Protein AF-A0A8J3YFM0-F1 (afdb_monomer_lite)

Radius of gyration: 21.56 Å; chains: 1; bounding box: 55×21×62 Å

Organism: NCBI:txid741659

Structure (mmCIF, N/CA/C/O backbone):
data_AF-A0A8J3YFM0-F1
#
_entry.id   AF-A0A8J3YFM0-F1
#
loop_
_atom_site.group_PDB
_atom_site.id
_atom_site.type_symbol
_atom_site.label_atom_id
_atom_site.label_alt_id
_atom_site.label_comp_id
_atom_site.label_asym_id
_atom_site.label_entity_id
_atom_site.label_seq_id
_atom_site.pdbx_PDB_ins_code
_atom_site.Cartn_x
_atom_site.Cartn_y
_atom_site.Cartn_z
_atom_site.occupancy
_atom_site.B_iso_or_equiv
_atom_site.auth_seq_id
_atom_site.auth_comp_id
_atom_site.auth_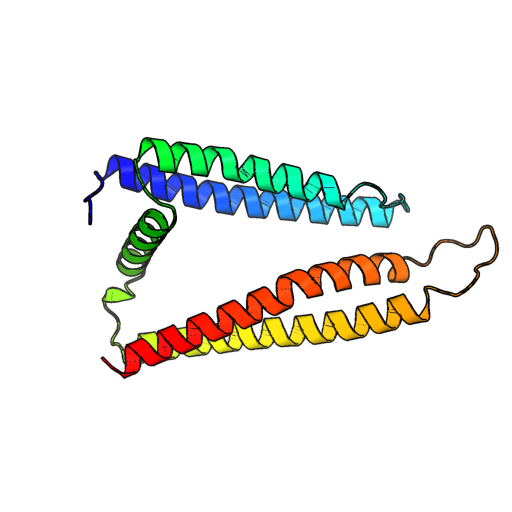asym_id
_atom_site.auth_atom_id
_atom_site.pdbx_PDB_model_num
ATOM 1 N N . MET A 1 1 ? -10.926 -7.470 26.311 1.00 52.41 1 MET A N 1
ATOM 2 C CA . MET A 1 1 ? -9.940 -6.527 25.733 1.00 52.41 1 MET A CA 1
ATOM 3 C C . MET A 1 1 ? -9.185 -5.887 26.883 1.00 52.41 1 MET A C 1
ATOM 5 O O . MET A 1 1 ? -9.840 -5.351 27.769 1.00 52.41 1 MET A O 1
ATOM 9 N N . ARG A 1 2 ? -7.853 -5.994 26.921 1.00 60.44 2 ARG A N 1
ATOM 10 C CA . ARG A 1 2 ? -7.034 -5.379 27.978 1.00 60.44 2 ARG A CA 1
ATOM 11 C C . ARG A 1 2 ? -7.070 -3.854 27.816 1.00 60.44 2 ARG A C 1
ATOM 13 O O . ARG A 1 2 ? -6.847 -3.355 26.715 1.00 60.44 2 ARG A O 1
ATOM 20 N N . SER A 1 3 ? -7.392 -3.119 28.876 1.00 66.69 3 SER A N 1
ATOM 21 C CA . SER A 1 3 ? -7.340 -1.655 28.877 1.00 66.69 3 SER A CA 1
ATOM 22 C C . SER A 1 3 ? -5.895 -1.209 29.101 1.00 66.69 3 SER A C 1
ATOM 24 O O . SER A 1 3 ? -5.353 -1.428 30.182 1.00 66.69 3 SER A O 1
ATOM 26 N N . LEU A 1 4 ? -5.266 -0.626 28.079 1.00 71.12 4 LEU A N 1
ATOM 27 C CA . LEU A 1 4 ? -3.952 0.010 28.217 1.00 71.12 4 LEU A CA 1
ATOM 28 C C . LEU A 1 4 ? -4.070 1.272 29.077 1.00 71.12 4 LEU A C 1
ATOM 30 O O . LEU A 1 4 ? -5.072 1.989 28.994 1.00 71.12 4 LEU A O 1
ATOM 34 N N . SER A 1 5 ? -3.032 1.570 29.856 1.00 82.44 5 SER A N 1
ATOM 35 C CA . SER A 1 5 ? -2.909 2.867 30.526 1.00 82.44 5 SER A CA 1
ATOM 36 C C . SER A 1 5 ? -2.775 4.002 29.499 1.00 82.44 5 SER A C 1
ATOM 38 O O . SER A 1 5 ? -2.388 3.779 28.346 1.00 82.44 5 SER A O 1
ATOM 40 N N . GLN A 1 6 ? -3.089 5.243 29.895 1.00 79.62 6 GLN A N 1
ATOM 41 C CA . GLN A 1 6 ? -2.963 6.388 28.980 1.00 79.62 6 GLN A CA 1
ATOM 42 C C . GLN A 1 6 ? -1.531 6.565 28.456 1.00 79.62 6 GLN A C 1
ATOM 44 O O . GLN A 1 6 ? -1.352 6.889 27.284 1.00 79.62 6 GLN A O 1
ATOM 49 N N . GLU A 1 7 ? -0.520 6.286 29.281 1.00 81.00 7 GLU A N 1
ATOM 50 C CA . GLU A 1 7 ? 0.886 6.379 28.879 1.00 81.00 7 GLU A CA 1
ATOM 51 C C . GLU A 1 7 ? 1.279 5.310 27.850 1.00 81.00 7 GLU A C 1
ATOM 53 O O . GLU A 1 7 ? 1.945 5.619 26.859 1.00 81.00 7 GLU A O 1
ATOM 58 N N . GLU A 1 8 ? 0.849 4.059 28.035 1.00 80.81 8 GLU A N 1
ATOM 59 C CA . GLU A 1 8 ? 1.095 2.971 27.076 1.00 80.81 8 GLU A CA 1
ATOM 60 C C . GLU A 1 8 ? 0.402 3.235 25.736 1.00 80.81 8 GLU A C 1
ATOM 62 O O . GLU A 1 8 ? 0.980 3.012 24.667 1.00 80.81 8 GLU A O 1
ATOM 67 N N . LEU A 1 9 ? -0.821 3.767 25.785 1.00 77.44 9 LEU A N 1
ATOM 68 C CA . LEU A 1 9 ? -1.584 4.141 24.601 1.00 77.44 9 LEU A CA 1
ATOM 69 C C . LEU A 1 9 ? -0.899 5.273 23.825 1.00 77.44 9 LEU A C 1
ATOM 71 O O . LEU A 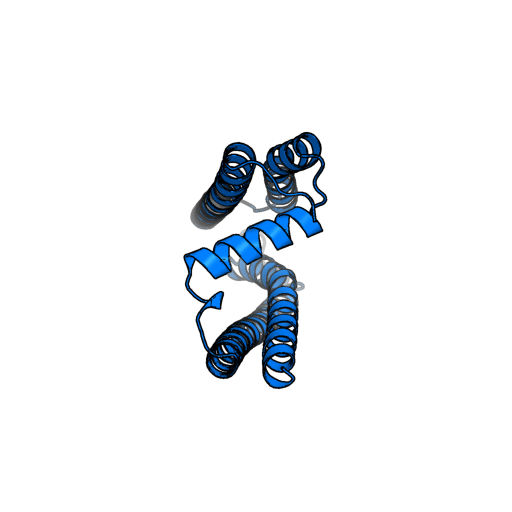1 9 ? -0.787 5.204 22.598 1.00 77.44 9 LEU A O 1
ATOM 75 N N . ASP A 1 10 ? -0.392 6.288 24.524 1.00 82.62 10 ASP A N 1
ATOM 76 C CA . ASP A 1 10 ? 0.350 7.388 23.911 1.00 82.62 10 ASP A CA 1
ATOM 77 C C . ASP A 1 10 ? 1.672 6.916 23.295 1.00 82.62 10 ASP A C 1
ATOM 79 O O . ASP A 1 10 ? 2.023 7.348 22.189 1.00 82.62 10 ASP A O 1
ATOM 83 N N . ARG A 1 11 ? 2.383 5.986 23.947 1.00 81.00 11 ARG A N 1
ATOM 84 C CA . ARG A 1 11 ? 3.581 5.343 23.377 1.00 81.00 11 ARG A CA 1
ATOM 85 C C . ARG A 1 11 ? 3.249 4.579 22.095 1.00 81.00 11 ARG A C 1
ATOM 87 O O . ARG A 1 11 ? 3.954 4.744 21.097 1.00 81.00 11 ARG A O 1
ATOM 94 N N . LEU A 1 12 ? 2.158 3.809 22.081 1.00 79.19 12 LEU A N 1
ATOM 95 C CA . LEU A 1 12 ? 1.708 3.064 20.902 1.00 79.19 12 LEU A CA 1
ATOM 96 C C . LEU A 1 12 ? 1.336 3.998 19.738 1.00 79.19 12 LEU A C 1
ATOM 98 O O . LEU A 1 12 ? 1.778 3.784 18.608 1.00 79.19 12 LEU A O 1
ATOM 102 N N . VAL A 1 13 ? 0.583 5.070 20.009 1.00 79.69 13 VAL A N 1
ATOM 103 C CA . VAL A 1 13 ? 0.184 6.067 18.998 1.00 79.69 13 VAL A CA 1
ATOM 104 C C . VAL A 1 13 ? 1.395 6.819 18.440 1.00 79.69 13 VAL A C 1
ATOM 106 O O . VAL A 1 13 ? 1.487 7.020 17.226 1.00 79.69 13 VAL A O 1
ATOM 109 N N . ARG A 1 14 ? 2.340 7.235 19.296 1.00 81.69 14 ARG A N 1
ATOM 110 C CA . ARG A 1 14 ? 3.576 7.905 18.854 1.00 81.69 14 ARG A CA 1
ATOM 111 C C . ARG A 1 14 ? 4.437 6.981 18.002 1.00 81.69 14 ARG A C 1
ATOM 113 O O . ARG A 1 14 ? 4.931 7.421 16.970 1.00 81.69 14 ARG A O 1
ATOM 120 N N . SER A 1 15 ? 4.575 5.718 18.394 1.00 78.12 15 SER A N 1
ATOM 121 C CA . SER A 1 15 ? 5.347 4.726 17.643 1.00 78.12 15 SER A CA 1
ATOM 122 C C . SER A 1 15 ? 4.742 4.437 16.266 1.00 78.12 15 SER A C 1
ATOM 124 O O . SER A 1 15 ? 5.452 4.499 15.263 1.00 78.12 15 SER A O 1
ATOM 126 N N . ASP A 1 16 ? 3.420 4.240 16.176 1.00 78.00 16 ASP A N 1
ATOM 127 C CA . ASP A 1 16 ? 2.719 4.074 14.892 1.00 78.00 16 ASP A CA 1
ATOM 128 C C . ASP A 1 16 ? 2.879 5.305 13.984 1.00 78.00 16 ASP A C 1
ATOM 130 O O . ASP A 1 16 ? 3.113 5.176 12.779 1.00 78.00 16 ASP A O 1
ATOM 134 N N . ARG A 1 17 ? 2.804 6.515 14.553 1.00 78.44 17 ARG A N 1
ATOM 135 C CA . ARG A 1 17 ? 3.023 7.753 13.796 1.00 78.44 17 ARG A CA 1
ATOM 136 C C . ARG A 1 17 ? 4.466 7.871 13.306 1.00 78.44 17 ARG A C 1
ATOM 138 O O . ARG A 1 17 ? 4.672 8.179 12.136 1.00 78.44 17 ARG A O 1
ATOM 145 N N . ASN A 1 18 ? 5.443 7.612 14.170 1.00 79.69 18 ASN A N 1
ATOM 146 C CA . ASN A 1 18 ? 6.860 7.693 13.824 1.00 79.69 18 ASN A CA 1
ATOM 147 C C . ASN A 1 18 ? 7.230 6.676 12.744 1.00 79.69 18 ASN A C 1
ATOM 149 O O . ASN A 1 18 ? 7.962 7.030 11.828 1.00 79.69 18 ASN A O 1
ATOM 153 N N . LEU A 1 19 ? 6.668 5.464 12.797 1.00 77.25 19 LEU A N 1
ATOM 154 C CA . LEU A 1 19 ? 6.854 4.455 11.757 1.00 77.25 19 LEU A CA 1
ATOM 155 C C . LEU A 1 19 ? 6.299 4.906 10.402 1.00 77.25 19 LEU A C 1
ATOM 157 O O . LEU A 1 19 ? 6.921 4.689 9.370 1.00 77.25 19 LEU A O 1
ATOM 161 N N . LYS A 1 20 ? 5.122 5.539 10.384 1.00 75.81 20 LYS A N 1
ATOM 162 C CA . LYS A 1 20 ? 4.545 6.073 9.140 1.00 75.81 20 LYS A CA 1
ATOM 163 C C . LYS A 1 20 ? 5.399 7.195 8.565 1.00 75.81 20 LYS A C 1
ATOM 165 O O . LYS A 1 20 ? 5.616 7.222 7.359 1.00 75.81 20 LYS A O 1
ATOM 170 N N . ILE A 1 21 ? 5.887 8.096 9.416 1.00 77.81 21 ILE A N 1
ATOM 171 C CA . ILE A 1 21 ? 6.771 9.189 8.997 1.00 77.81 21 ILE A CA 1
ATOM 172 C C . ILE A 1 21 ? 8.083 8.623 8.455 1.00 77.81 21 ILE A C 1
ATOM 174 O O . ILE A 1 21 ? 8.475 8.989 7.353 1.00 77.81 21 ILE A O 1
ATOM 178 N N . SER A 1 22 ? 8.732 7.707 9.178 1.00 72.62 22 SER A N 1
ATOM 179 C CA . SER A 1 22 ? 9.992 7.110 8.732 1.00 72.62 22 SER A CA 1
ATOM 180 C C . SER A 1 22 ? 9.819 6.345 7.424 1.00 72.62 22 SER A C 1
ATOM 182 O O . SER A 1 22 ? 10.613 6.545 6.517 1.00 72.62 22 SER A O 1
ATOM 184 N N . LEU A 1 23 ? 8.737 5.575 7.267 1.00 74.12 23 LEU A N 1
ATOM 185 C CA . LEU A 1 23 ? 8.411 4.899 6.011 1.00 74.12 23 LEU A CA 1
ATOM 186 C C . LEU A 1 23 ? 8.293 5.892 4.842 1.00 74.12 23 LEU A C 1
ATOM 188 O O . LEU A 1 23 ? 8.871 5.660 3.784 1.00 74.12 23 LEU A O 1
ATOM 192 N N . VAL A 1 24 ? 7.565 6.998 5.028 1.00 75.19 24 VAL A N 1
ATOM 193 C CA . VAL A 1 24 ? 7.379 8.020 3.984 1.00 75.19 24 VAL A CA 1
ATOM 194 C C . VAL A 1 24 ? 8.697 8.715 3.646 1.00 75.19 24 VAL A C 1
ATOM 196 O O . VAL A 1 24 ? 9.008 8.874 2.470 1.00 75.19 24 VAL A O 1
ATOM 199 N N . VAL A 1 25 ? 9.489 9.094 4.652 1.00 75.06 25 VAL A N 1
ATOM 200 C CA . VAL A 1 25 ? 10.796 9.741 4.454 1.00 75.06 25 VAL A CA 1
ATOM 201 C C . VAL A 1 25 ? 11.763 8.803 3.736 1.00 75.06 25 VAL A C 1
ATOM 203 O O . VAL A 1 25 ? 12.405 9.205 2.770 1.00 75.06 25 VAL A O 1
ATOM 206 N N . THR A 1 26 ? 11.834 7.539 4.153 1.00 74.00 26 THR A N 1
ATOM 207 C CA . THR A 1 26 ? 12.650 6.521 3.487 1.00 74.00 26 THR A CA 1
ATOM 208 C C . THR A 1 26 ? 12.213 6.316 2.041 1.00 74.00 26 THR A C 1
ATOM 210 O O . THR A 1 26 ? 13.063 6.257 1.158 1.00 74.00 26 THR A O 1
ATOM 213 N N . LEU A 1 27 ? 10.905 6.250 1.774 1.00 71.69 27 LEU A N 1
ATOM 214 C CA . LEU A 1 27 ? 10.396 6.110 0.412 1.00 71.69 27 LEU A CA 1
ATOM 215 C C . LEU A 1 27 ? 10.756 7.332 -0.447 1.00 71.69 27 LEU A C 1
ATOM 217 O O . LEU A 1 27 ? 11.209 7.165 -1.575 1.00 71.69 27 LEU A O 1
ATOM 221 N N . ALA A 1 28 ? 10.619 8.545 0.093 1.00 71.19 28 ALA A N 1
ATOM 222 C CA . ALA A 1 28 ? 10.993 9.778 -0.598 1.00 71.19 28 ALA A CA 1
ATOM 223 C C . ALA A 1 28 ? 12.495 9.825 -0.926 1.00 71.19 28 ALA A C 1
ATOM 225 O O . ALA A 1 28 ? 12.865 10.174 -2.044 1.00 71.19 28 ALA A O 1
ATOM 226 N N . LEU A 1 29 ? 13.354 9.415 0.014 1.00 76.94 29 LEU A N 1
ATOM 227 C CA . LEU A 1 29 ? 14.800 9.314 -0.201 1.00 76.94 29 LEU A CA 1
ATOM 228 C C . LEU A 1 29 ? 15.154 8.274 -1.267 1.00 76.94 29 LEU A C 1
ATOM 230 O O . LEU A 1 29 ? 15.995 8.548 -2.116 1.00 76.94 29 LEU A O 1
ATOM 234 N N . LEU A 1 30 ? 14.504 7.107 -1.255 1.00 70.94 30 LEU A N 1
ATOM 235 C CA . LEU A 1 30 ? 14.720 6.076 -2.272 1.00 70.94 30 LEU A CA 1
ATOM 236 C C . LEU A 1 30 ? 14.312 6.562 -3.664 1.00 70.94 30 LEU A C 1
ATOM 238 O O . LEU A 1 30 ? 15.047 6.333 -4.618 1.00 70.94 30 LEU A O 1
ATOM 242 N N . VAL A 1 31 ? 13.181 7.264 -3.780 1.00 73.94 31 VAL A N 1
ATOM 243 C CA . VAL A 1 31 ? 12.736 7.859 -5.050 1.00 73.94 31 VAL A CA 1
ATOM 244 C C . VAL A 1 31 ? 13.709 8.939 -5.524 1.00 73.94 31 VAL A C 1
ATOM 246 O O . VAL A 1 31 ? 14.074 8.946 -6.696 1.00 73.94 31 VAL A O 1
ATOM 249 N N . ALA A 1 32 ? 14.169 9.818 -4.629 1.00 73.88 32 ALA A N 1
ATOM 250 C CA . ALA A 1 32 ? 15.157 10.842 -4.964 1.00 73.88 32 ALA A CA 1
ATOM 251 C C . ALA A 1 32 ? 16.488 10.223 -5.418 1.00 73.88 32 ALA A C 1
ATOM 253 O O . ALA A 1 32 ? 17.051 10.653 -6.420 1.00 73.88 32 ALA A O 1
ATOM 254 N N . LEU A 1 33 ? 16.955 9.178 -4.730 1.00 74.81 33 LEU A N 1
ATOM 255 C CA . LEU A 1 33 ? 18.157 8.434 -5.101 1.00 74.81 33 LEU A CA 1
ATOM 256 C C . LEU A 1 33 ? 18.001 7.767 -6.472 1.00 74.81 33 LEU A C 1
ATOM 258 O O . LEU A 1 33 ? 18.896 7.873 -7.302 1.00 74.81 33 LEU A O 1
ATOM 262 N N . LEU A 1 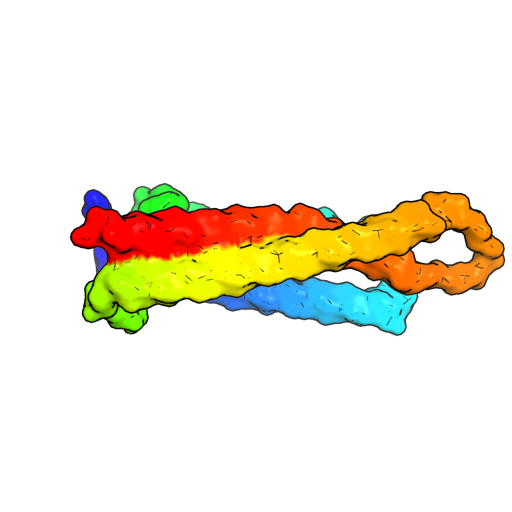34 ? 16.858 7.128 -6.734 1.00 69.75 34 LEU A N 1
ATOM 263 C CA . LEU A 1 34 ? 16.526 6.551 -8.040 1.00 69.75 34 LEU A CA 1
ATOM 264 C C . LEU A 1 34 ? 16.561 7.604 -9.150 1.00 69.75 34 LEU A C 1
ATOM 266 O O . LEU A 1 34 ? 17.187 7.373 -10.179 1.00 69.75 34 LEU A O 1
ATOM 270 N N . ALA A 1 35 ? 15.943 8.767 -8.932 1.00 70.56 35 ALA A N 1
ATOM 271 C CA . ALA A 1 35 ? 15.967 9.866 -9.894 1.00 70.56 35 ALA A CA 1
ATOM 272 C C . ALA A 1 35 ? 17.399 10.352 -10.173 1.00 70.56 35 ALA A C 1
ATOM 274 O O . ALA A 1 35 ? 17.745 10.626 -11.319 1.00 70.56 35 ALA A O 1
ATOM 275 N N . LEU A 1 36 ? 18.243 10.406 -9.140 1.00 74.56 36 LEU A N 1
ATOM 276 C CA . LEU A 1 36 ? 19.640 10.822 -9.251 1.00 74.56 36 LEU A CA 1
ATOM 277 C C . LEU A 1 36 ? 20.487 9.792 -10.012 1.0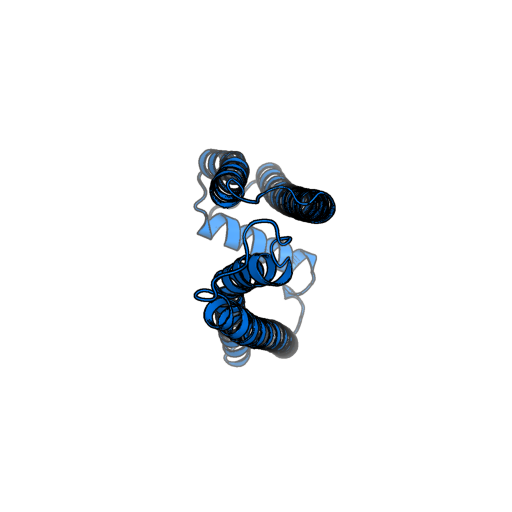0 74.56 36 LEU A C 1
ATOM 279 O O . LEU A 1 36 ? 21.308 10.176 -10.836 1.00 74.56 36 LEU A O 1
ATOM 283 N N . LEU A 1 37 ? 20.257 8.496 -9.788 1.00 69.75 37 LEU A N 1
ATOM 284 C CA . LEU A 1 37 ? 20.923 7.418 -10.528 1.00 69.75 37 LEU A CA 1
ATOM 285 C C . LEU A 1 37 ? 20.529 7.414 -12.009 1.00 69.75 37 LEU A C 1
ATOM 287 O O . LEU A 1 37 ? 21.401 7.267 -12.860 1.00 69.75 37 LEU A O 1
ATOM 291 N N . ILE A 1 38 ? 19.245 7.636 -12.311 1.00 68.31 38 ILE A N 1
ATOM 292 C CA . ILE A 1 38 ? 18.746 7.766 -13.689 1.00 68.31 38 ILE A CA 1
ATOM 293 C C . ILE A 1 38 ? 19.363 8.994 -14.370 1.00 68.31 38 ILE A C 1
ATOM 295 O O . ILE A 1 38 ? 19.795 8.900 -15.509 1.00 68.31 38 ILE A O 1
ATOM 299 N N . ALA A 1 39 ? 19.448 10.132 -13.676 1.00 73.44 39 ALA A N 1
ATOM 300 C CA . ALA A 1 39 ? 20.020 11.360 -14.231 1.00 73.44 39 ALA A CA 1
ATOM 301 C C . ALA A 1 39 ? 21.532 11.279 -14.523 1.00 73.44 39 ALA A C 1
ATOM 303 O O . ALA A 1 39 ? 22.050 12.140 -15.226 1.00 73.44 39 ALA A O 1
ATOM 304 N N . ASN A 1 40 ? 22.236 10.288 -13.967 1.00 76.94 40 ASN A N 1
ATOM 305 C CA . ASN A 1 40 ? 23.683 10.105 -14.124 1.00 76.94 40 ASN A CA 1
ATOM 306 C C . ASN A 1 40 ? 24.042 8.788 -14.845 1.00 76.94 40 ASN A C 1
ATOM 308 O O . ASN A 1 40 ? 25.182 8.342 -14.740 1.00 76.94 40 ASN A O 1
ATOM 312 N N . ASP A 1 41 ? 23.080 8.145 -15.524 1.00 68.50 41 ASP A N 1
ATOM 313 C CA . ASP A 1 41 ? 23.263 6.898 -16.290 1.00 68.50 41 ASP A CA 1
ATOM 314 C C . ASP A 1 41 ? 23.940 5.750 -15.508 1.00 68.50 41 ASP A C 1
ATOM 316 O O . ASP A 1 41 ? 24.668 4.920 -16.058 1.00 68.50 41 ASP A O 1
ATOM 320 N N . VAL A 1 42 ? 23.702 5.667 -14.193 1.00 64.62 42 VAL A N 1
ATOM 321 C CA . VAL A 1 42 ? 24.329 4.648 -13.336 1.00 64.62 42 VAL A CA 1
ATOM 322 C C . VAL A 1 42 ? 23.539 3.328 -13.397 1.00 64.62 42 VAL A C 1
ATOM 324 O O . VAL A 1 42 ? 22.332 3.324 -13.133 1.00 64.62 42 VAL A O 1
ATOM 327 N N . PRO A 1 43 ? 24.186 2.174 -13.669 1.00 58.97 43 PRO A N 1
ATOM 328 C CA . PRO A 1 43 ? 23.503 0.885 -13.776 1.00 58.97 43 PRO A CA 1
ATOM 329 C C . PRO A 1 43 ? 22.863 0.428 -12.449 1.00 58.97 43 PRO A C 1
ATOM 331 O O . PRO A 1 43 ? 23.503 0.327 -11.402 1.00 58.97 43 PRO A O 1
ATOM 334 N N . LEU A 1 44 ? 21.571 0.091 -12.514 1.00 58.38 44 LEU A N 1
ATOM 335 C CA . LEU A 1 44 ? 20.645 -0.148 -11.391 1.00 58.38 44 LEU A CA 1
ATOM 336 C C . LEU A 1 44 ? 20.715 -1.560 -10.757 1.00 58.38 44 LEU A C 1
ATOM 338 O O . LEU A 1 44 ? 19.706 -2.114 -10.319 1.00 58.38 44 LEU A O 1
ATOM 342 N N . VAL A 1 45 ? 21.902 -2.164 -10.670 1.00 55.75 45 VAL A N 1
ATOM 343 C CA . VAL A 1 45 ? 22.063 -3.598 -10.329 1.00 55.75 45 VAL A CA 1
ATOM 344 C C . VAL A 1 45 ? 21.818 -3.924 -8.837 1.00 55.75 45 VAL A C 1
ATOM 346 O O . VAL A 1 45 ? 21.592 -5.077 -8.484 1.00 55.75 45 VAL A O 1
ATOM 349 N N . LEU A 1 46 ? 21.780 -2.932 -7.936 1.00 53.28 46 LEU A N 1
ATOM 350 C CA . LEU A 1 46 ? 21.777 -3.163 -6.474 1.00 53.28 46 LEU A CA 1
ATOM 351 C C . LEU A 1 46 ? 20.486 -2.757 -5.725 1.00 53.28 46 LEU A C 1
ATOM 353 O O . LEU A 1 46 ? 20.404 -2.913 -4.505 1.00 53.28 46 LEU A O 1
ATOM 357 N N . GLY A 1 47 ? 19.457 -2.252 -6.413 1.00 51.62 47 GLY A N 1
ATOM 358 C CA . GLY A 1 47 ? 18.325 -1.570 -5.759 1.00 51.62 47 GLY A CA 1
ATOM 359 C C . GLY A 1 47 ? 17.339 -2.465 -4.988 1.00 51.62 47 GLY A C 1
ATOM 360 O O . GLY A 1 47 ? 16.793 -2.047 -3.965 1.00 51.62 47 GLY A O 1
ATOM 361 N N . GLY A 1 48 ? 17.111 -3.703 -5.442 1.00 48.78 48 GLY A N 1
ATOM 362 C CA . GLY A 1 48 ? 16.033 -4.557 -4.916 1.00 48.78 48 GLY A CA 1
ATOM 363 C C . GLY A 1 48 ? 16.273 -5.102 -3.501 1.00 48.78 48 GLY A C 1
ATOM 364 O O . GLY A 1 48 ? 15.369 -5.088 -2.666 1.00 48.78 48 GLY A O 1
ATOM 365 N N . GLY A 1 49 ? 17.499 -5.547 -3.202 1.00 55.34 49 GLY A N 1
ATOM 366 C CA . GLY A 1 49 ? 17.840 -6.155 -1.907 1.00 55.34 49 GLY A CA 1
ATOM 367 C C . GLY A 1 49 ? 17.950 -5.143 -0.761 1.00 55.34 49 GLY A C 1
ATOM 368 O O . GLY A 1 49 ? 17.510 -5.410 0.358 1.00 55.34 49 GLY A O 1
ATOM 369 N N . LEU A 1 50 ? 18.473 -3.948 -1.050 1.00 58.97 50 LEU A N 1
ATOM 370 C CA . LEU A 1 50 ? 18.637 -2.879 -0.061 1.00 58.97 50 LEU A CA 1
ATOM 371 C C . LEU A 1 50 ? 17.290 -2.327 0.422 1.00 58.97 50 LEU A C 1
ATOM 373 O O . LEU A 1 50 ? 17.110 -2.116 1.622 1.00 58.97 50 LEU A O 1
ATOM 377 N N . GLY A 1 51 ? 16.314 -2.167 -0.476 1.00 58.28 51 GLY A N 1
ATOM 378 C CA . GLY A 1 51 ? 14.974 -1.697 -0.110 1.00 58.28 51 GLY A CA 1
ATOM 379 C C . GLY A 1 51 ? 14.261 -2.631 0.874 1.00 58.28 51 GLY A C 1
ATOM 380 O O . GLY A 1 51 ? 13.639 -2.169 1.834 1.00 58.28 51 GLY A O 1
ATOM 381 N N . MET A 1 52 ? 14.407 -3.949 0.692 1.00 60.50 52 MET A N 1
ATOM 382 C CA . MET A 1 52 ? 13.800 -4.938 1.586 1.00 60.50 52 MET A CA 1
ATOM 383 C C . MET A 1 52 ? 14.439 -4.917 2.982 1.00 60.50 52 MET A C 1
ATOM 385 O O . MET A 1 52 ? 13.723 -4.965 3.982 1.00 60.50 52 MET A O 1
ATOM 389 N N . LEU A 1 53 ? 15.768 -4.788 3.061 1.00 63.28 53 LEU A N 1
ATOM 390 C CA . LEU A 1 53 ? 16.497 -4.709 4.332 1.00 63.28 53 LEU A CA 1
ATOM 391 C C . LEU A 1 53 ? 16.147 -3.444 5.123 1.00 63.28 53 LEU A C 1
ATOM 393 O O . LEU A 1 53 ? 15.908 -3.524 6.329 1.00 63.28 53 LEU A O 1
ATOM 397 N N . ILE A 1 54 ? 16.037 -2.295 4.449 1.00 68.00 54 ILE A N 1
ATOM 398 C CA . ILE A 1 54 ? 15.628 -1.037 5.087 1.00 68.00 54 ILE A CA 1
ATOM 399 C C . ILE A 1 54 ? 14.182 -1.142 5.594 1.00 68.00 54 ILE A C 1
ATOM 401 O O . ILE A 1 54 ? 13.895 -0.781 6.737 1.00 68.00 54 ILE A O 1
ATOM 405 N N . GLY A 1 55 ? 13.274 -1.704 4.790 1.00 62.69 55 GLY A N 1
ATOM 406 C CA . GLY A 1 55 ? 11.892 -1.950 5.207 1.00 62.69 55 GLY A CA 1
ATOM 407 C C . GLY A 1 55 ? 11.796 -2.872 6.426 1.00 62.69 55 GLY A C 1
ATOM 408 O O . GLY A 1 55 ? 10.999 -2.626 7.333 1.00 62.69 55 GLY A O 1
ATOM 409 N N . LEU A 1 56 ? 12.645 -3.901 6.495 1.00 66.12 56 LEU A N 1
ATOM 410 C CA . LEU A 1 56 ? 12.699 -4.813 7.635 1.00 66.12 56 LEU A CA 1
ATOM 411 C C . LEU A 1 56 ? 13.230 -4.119 8.897 1.00 66.12 56 LEU A C 1
ATOM 413 O O . LEU A 1 56 ? 12.667 -4.308 9.976 1.00 66.12 56 LEU A O 1
ATOM 417 N N . ALA A 1 57 ? 14.264 -3.284 8.759 1.00 68.75 57 ALA A N 1
ATOM 418 C CA . ALA A 1 57 ? 14.863 -2.537 9.862 1.00 68.75 57 ALA A CA 1
ATOM 419 C C . ALA A 1 57 ? 13.863 -1.570 10.516 1.00 68.75 57 ALA A C 1
ATOM 421 O O . ALA A 1 57 ? 13.803 -1.479 11.743 1.00 68.75 57 ALA A O 1
ATOM 422 N N . LEU A 1 58 ? 13.005 -0.925 9.717 1.00 68.94 58 LEU A N 1
ATOM 423 C CA . LEU A 1 58 ? 11.944 -0.046 10.221 1.00 68.94 58 LEU A CA 1
ATOM 424 C C . LEU A 1 58 ? 10.887 -0.790 11.055 1.00 68.94 58 LEU A C 1
ATOM 426 O O . LEU A 1 58 ? 10.257 -0.191 11.924 1.00 68.94 58 LEU A O 1
ATOM 430 N N . LEU A 1 59 ? 10.703 -2.097 10.846 1.00 71.81 59 LEU A N 1
ATOM 431 C CA . LEU A 1 59 ? 9.719 -2.902 11.579 1.00 71.81 59 LEU A CA 1
ATOM 432 C C . LEU A 1 59 ? 10.225 -3.398 12.943 1.00 71.81 59 LEU A C 1
ATOM 434 O O . LEU A 1 59 ? 9.412 -3.798 13.780 1.00 71.81 59 LEU A O 1
ATOM 438 N N . ILE A 1 60 ? 11.540 -3.390 13.189 1.00 75.62 60 ILE A N 1
ATOM 439 C CA . ILE A 1 60 ? 12.143 -3.910 14.431 1.00 75.62 60 ILE A CA 1
ATOM 440 C C . ILE A 1 60 ? 11.675 -3.132 15.677 1.00 75.62 60 ILE A C 1
ATOM 442 O O . ILE A 1 60 ? 11.225 -3.779 16.628 1.00 75.62 60 ILE A O 1
ATOM 446 N N . PRO A 1 61 ? 11.695 -1.782 15.704 1.00 73.62 61 PRO A N 1
ATOM 447 C CA . PRO A 1 61 ? 11.266 -1.015 16.875 1.00 73.62 61 PRO A CA 1
ATOM 448 C C . PRO A 1 61 ? 9.789 -1.236 17.207 1.00 73.62 61 PRO A C 1
ATOM 450 O O . PRO A 1 61 ? 9.416 -1.332 18.374 1.00 73.62 61 PRO A O 1
ATOM 453 N N . GLN A 1 62 ? 8.946 -1.379 16.179 1.00 73.88 62 GLN A N 1
ATOM 454 C CA . GLN A 1 62 ? 7.523 -1.636 16.369 1.00 73.88 62 GLN A CA 1
ATOM 455 C C . GLN A 1 62 ? 7.281 -3.029 16.959 1.00 73.88 62 GLN A C 1
ATOM 457 O O . GLN A 1 62 ? 6.453 -3.175 17.853 1.00 73.88 62 GLN A O 1
ATOM 462 N N . ARG A 1 63 ? 8.012 -4.054 16.498 1.00 74.69 63 ARG A N 1
ATOM 463 C CA . ARG A 1 63 ? 7.901 -5.415 17.050 1.00 74.69 63 ARG A CA 1
ATOM 464 C C . ARG A 1 63 ? 8.320 -5.478 18.517 1.00 74.69 63 ARG A C 1
ATOM 466 O O . ARG A 1 63 ? 7.639 -6.144 19.288 1.00 74.69 63 ARG A O 1
ATOM 473 N N . ARG A 1 64 ? 9.392 -4.771 18.896 1.00 80.06 64 ARG A N 1
ATOM 474 C CA . ARG A 1 64 ? 9.830 -4.678 20.298 1.00 80.06 64 ARG A CA 1
ATOM 475 C C . ARG A 1 64 ? 8.765 -4.023 21.169 1.00 80.06 64 ARG A C 1
ATOM 477 O O . ARG A 1 64 ? 8.330 -4.638 22.127 1.00 80.06 64 ARG A O 1
ATOM 484 N N . LEU A 1 65 ? 8.238 -2.869 20.755 1.00 79.00 65 LEU A N 1
ATOM 485 C CA . LEU A 1 65 ? 7.182 -2.190 21.510 1.00 79.00 65 LEU A CA 1
ATOM 486 C C . LEU A 1 65 ? 5.918 -3.051 21.676 1.00 79.00 65 LEU A C 1
ATOM 488 O O . LEU A 1 65 ? 5.315 -3.054 22.742 1.00 79.00 65 LEU A O 1
ATOM 492 N N . LEU A 1 66 ? 5.500 -3.778 20.634 1.00 80.50 66 LEU A N 1
ATOM 493 C CA . LEU A 1 66 ? 4.348 -4.683 20.731 1.00 80.50 66 LEU A CA 1
ATOM 494 C C . LEU A 1 66 ? 4.602 -5.824 21.723 1.00 80.50 66 LEU A C 1
ATOM 496 O O . LEU A 1 66 ? 3.713 -6.155 22.502 1.00 80.50 66 LEU A O 1
ATOM 500 N N . SER A 1 67 ? 5.818 -6.376 21.723 1.00 82.50 67 SER A N 1
ATOM 501 C CA . SER A 1 67 ? 6.244 -7.392 22.687 1.00 82.50 67 SER A CA 1
ATOM 502 C C . SER A 1 67 ? 6.270 -6.847 24.116 1.00 82.50 67 SER A C 1
ATOM 504 O O . SER A 1 67 ? 5.756 -7.504 25.016 1.00 82.50 67 SER A O 1
ATOM 506 N N . ASP A 1 68 ? 6.810 -5.643 24.320 1.00 83.25 68 ASP A N 1
ATOM 507 C CA . ASP A 1 68 ? 6.908 -4.997 25.636 1.00 83.25 68 ASP A CA 1
ATOM 508 C C . ASP A 1 68 ? 5.522 -4.693 26.223 1.00 83.25 68 ASP A C 1
ATOM 510 O O . ASP A 1 68 ? 5.303 -4.813 27.424 1.00 83.25 68 ASP A O 1
ATOM 514 N N . LEU A 1 69 ? 4.562 -4.341 25.363 1.00 79.94 69 LEU A N 1
ATOM 515 C CA . LEU A 1 69 ? 3.167 -4.113 25.744 1.00 79.94 69 LEU A CA 1
ATOM 516 C C . LEU A 1 69 ? 2.351 -5.415 25.856 1.00 79.94 69 LEU A C 1
ATOM 518 O O . LEU A 1 69 ? 1.183 -5.375 26.246 1.00 79.94 69 LEU A O 1
ATOM 522 N N . GLY A 1 70 ? 2.935 -6.566 25.504 1.00 83.06 70 GLY A N 1
ATOM 523 C CA . GLY A 1 70 ? 2.239 -7.853 25.465 1.00 83.06 70 GLY A CA 1
ATOM 524 C C . GLY A 1 70 ? 1.043 -7.861 24.510 1.00 83.06 70 GLY A C 1
ATOM 525 O O . GLY A 1 70 ? 0.027 -8.480 24.816 1.00 83.06 70 GLY A O 1
ATOM 526 N N . LEU A 1 71 ? 1.136 -7.131 23.393 1.00 81.81 71 LEU A N 1
ATOM 527 C CA . LEU A 1 71 ? 0.067 -6.979 22.406 1.00 81.81 71 LEU A CA 1
ATOM 528 C C . LEU A 1 71 ? 0.378 -7.759 21.133 1.00 81.81 71 LEU A C 1
ATOM 530 O O . LEU A 1 71 ? 1.464 -7.648 20.555 1.00 81.81 71 LEU A O 1
ATOM 534 N N . SER A 1 72 ? -0.626 -8.459 20.612 1.00 83.88 72 SER A N 1
ATOM 535 C CA . SER A 1 72 ? -0.584 -8.937 19.232 1.00 83.88 72 SER A CA 1
ATOM 536 C C . SER A 1 72 ? -0.692 -7.772 18.234 1.00 83.88 72 SER A C 1
ATOM 538 O O . SER A 1 72 ? -1.189 -6.678 18.533 1.00 83.88 72 SER A O 1
ATOM 540 N N . LYS A 1 73 ? -0.249 -8.003 16.991 1.00 77.06 73 LYS A N 1
ATOM 541 C CA . LYS A 1 73 ? -0.416 -7.024 15.901 1.00 77.06 73 LYS A CA 1
ATOM 542 C C . LYS A 1 73 ? -1.887 -6.709 15.622 1.00 77.06 73 LYS A C 1
ATOM 544 O O . LYS A 1 73 ? -2.191 -5.577 15.244 1.00 77.06 73 LYS A O 1
ATOM 549 N N . GLU A 1 74 ? -2.774 -7.692 15.763 1.00 77.81 74 GLU A N 1
ATOM 550 C CA . GLU A 1 74 ? -4.214 -7.509 15.565 1.00 77.81 74 GLU A CA 1
ATOM 551 C C . GLU A 1 74 ? -4.822 -6.641 16.668 1.00 77.81 74 GLU A C 1
ATOM 553 O O . GLU A 1 74 ? -5.504 -5.664 16.361 1.00 77.81 74 GLU A O 1
ATOM 558 N N . GLU A 1 75 ? -4.500 -6.912 17.935 1.00 78.00 75 GLU A N 1
ATOM 559 C CA . GLU A 1 75 ? -4.996 -6.122 19.068 1.00 78.00 75 GLU A CA 1
ATOM 560 C C . GLU A 1 75 ? -4.517 -4.673 19.007 1.00 78.00 75 GLU A C 1
ATOM 562 O O . GLU A 1 75 ? -5.313 -3.747 19.162 1.00 78.00 75 GLU A O 1
ATOM 567 N N . ALA A 1 76 ? -3.233 -4.450 18.714 1.00 79.75 76 ALA A N 1
ATOM 568 C CA . ALA A 1 76 ? -2.699 -3.100 18.579 1.00 79.75 76 ALA A CA 1
ATOM 569 C C . ALA A 1 76 ? -3.372 -2.321 17.437 1.00 79.75 76 ALA A C 1
ATOM 571 O O . ALA A 1 76 ? -3.657 -1.130 17.582 1.00 79.75 76 ALA A O 1
ATOM 572 N N . ARG A 1 77 ? -3.674 -2.983 16.309 1.00 81.25 77 ARG A N 1
ATOM 573 C CA . ARG A 1 77 ? -4.430 -2.370 15.205 1.00 81.25 77 ARG A CA 1
ATOM 574 C C . ARG A 1 77 ? -5.846 -2.005 15.620 1.00 81.25 77 ARG A C 1
ATOM 576 O O . ARG A 1 77 ? -6.294 -0.913 15.278 1.00 81.25 77 ARG A O 1
ATOM 583 N N . GLU A 1 78 ? -6.526 -2.881 16.348 1.00 80.38 78 GLU A N 1
ATOM 584 C CA . GLU A 1 78 ? -7.896 -2.647 16.798 1.00 80.38 78 GLU A CA 1
ATOM 585 C C . GLU A 1 78 ? -7.976 -1.474 17.784 1.00 80.38 78 GLU A C 1
ATOM 587 O O . GLU A 1 78 ? -8.811 -0.580 17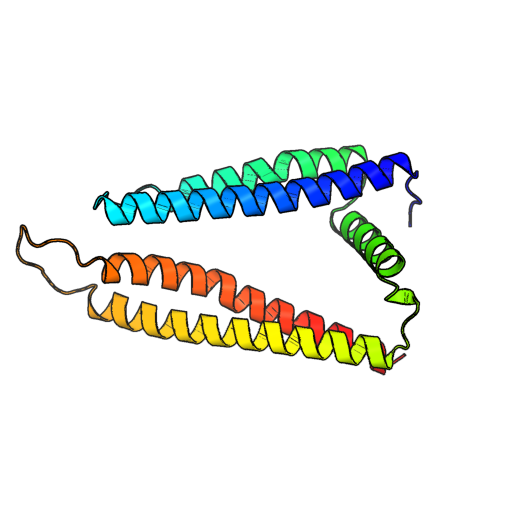.633 1.00 80.38 78 GLU A O 1
ATOM 592 N N . ILE A 1 79 ? -7.046 -1.414 18.742 1.00 81.25 79 ILE A N 1
ATOM 593 C CA . ILE A 1 79 ? -6.945 -0.319 19.716 1.00 81.25 79 ILE A CA 1
ATOM 594 C C . ILE A 1 79 ? -6.680 1.016 19.006 1.00 81.25 79 ILE A C 1
ATOM 596 O O . ILE A 1 79 ? -7.361 2.013 19.263 1.00 81.25 79 ILE A O 1
ATOM 600 N N . LEU A 1 80 ? -5.727 1.041 18.069 1.00 81.06 80 LEU A N 1
ATOM 601 C CA . LEU A 1 80 ? -5.423 2.235 17.276 1.00 81.06 80 LEU A CA 1
ATOM 602 C C . LEU A 1 80 ? -6.597 2.652 16.379 1.00 81.06 80 LEU A C 1
ATOM 604 O O . LEU A 1 80 ? -6.816 3.851 16.180 1.00 81.06 80 LEU A O 1
ATOM 608 N N . ARG A 1 81 ? -7.359 1.687 15.844 1.00 80.25 81 ARG A N 1
ATOM 609 C CA . ARG A 1 81 ? -8.562 1.941 15.043 1.00 80.25 81 ARG A CA 1
ATOM 610 C C . ARG A 1 81 ? -9.634 2.631 15.882 1.00 80.25 81 ARG A C 1
ATOM 612 O O . ARG A 1 81 ? -10.042 3.730 15.508 1.00 80.25 81 ARG A O 1
ATOM 619 N N . ARG A 1 82 ? -10.000 2.068 17.039 1.00 77.94 82 ARG A N 1
ATOM 620 C CA . ARG A 1 82 ? -10.994 2.664 17.950 1.00 77.94 82 ARG A CA 1
ATOM 621 C C . ARG A 1 82 ? -10.614 4.080 18.370 1.00 77.94 82 ARG A C 1
ATOM 623 O O . ARG A 1 82 ? -11.406 5.003 18.222 1.00 77.94 82 ARG A O 1
ATOM 630 N N . ARG A 1 83 ? -9.359 4.299 18.777 1.00 74.69 83 ARG A N 1
ATOM 631 C CA . ARG A 1 83 ? -8.879 5.640 19.154 1.00 74.69 83 ARG A CA 1
ATOM 632 C C . ARG A 1 83 ? -8.944 6.651 18.014 1.00 74.69 83 ARG A C 1
ATOM 634 O O . ARG A 1 83 ? -9.186 7.838 18.237 1.00 74.69 83 ARG A O 1
ATOM 641 N N . ARG A 1 84 ? -8.692 6.205 16.783 1.00 74.81 84 ARG A N 1
ATOM 642 C CA . ARG A 1 84 ? -8.818 7.050 15.593 1.00 74.81 84 ARG A CA 1
ATOM 643 C C . ARG A 1 84 ? -10.283 7.366 15.297 1.00 74.81 84 ARG A C 1
ATOM 645 O O . ARG A 1 84 ? -10.574 8.493 14.905 1.00 74.81 84 ARG A O 1
ATOM 652 N N . GLU A 1 85 ? -11.187 6.412 15.479 1.00 74.19 85 GLU A N 1
ATOM 653 C CA . GLU A 1 85 ? -12.630 6.612 15.311 1.00 74.19 85 GLU A CA 1
ATOM 654 C C . GLU A 1 85 ? -13.196 7.592 16.345 1.00 74.19 85 GLU A C 1
ATOM 656 O O . GLU A 1 85 ? -13.929 8.503 15.963 1.00 74.19 85 GLU A O 1
ATOM 661 N N . GLU A 1 86 ? -12.760 7.487 17.603 1.00 72.38 86 GLU A N 1
ATOM 662 C CA . GLU A 1 86 ? -13.065 8.449 18.669 1.00 72.38 86 GLU A CA 1
ATOM 663 C C . GLU A 1 86 ? -12.558 9.857 18.322 1.00 72.38 86 GLU A C 1
ATOM 665 O O . GLU A 1 86 ? -13.327 10.814 18.323 1.00 72.38 86 GLU A O 1
ATOM 670 N N . ARG A 1 87 ? -11.273 10.002 17.956 1.00 70.81 87 ARG A N 1
ATOM 671 C CA . ARG A 1 87 ? -10.680 11.317 17.631 1.00 70.81 87 ARG A CA 1
ATOM 672 C C . ARG A 1 87 ? -11.258 11.970 16.382 1.00 70.81 87 ARG A C 1
ATOM 674 O O . ARG A 1 87 ? -11.256 13.189 16.278 1.00 70.81 87 ARG A O 1
ATOM 681 N N . SER A 1 88 ? -11.671 11.176 15.401 1.00 67.75 88 SER A N 1
ATOM 682 C CA . SER A 1 88 ? -12.193 11.697 14.132 1.00 67.75 88 SER A CA 1
ATOM 683 C C . SER A 1 88 ? -13.688 12.004 14.172 1.00 67.75 88 SER A C 1
ATOM 685 O O . SER A 1 88 ? -14.233 12.414 13.148 1.00 67.75 88 SER A O 1
ATOM 687 N N . GLY A 1 89 ? -14.354 11.762 15.308 1.00 65.00 89 GLY A N 1
ATOM 688 C CA . GLY A 1 89 ? -15.808 11.863 15.425 1.00 65.00 89 GLY A CA 1
ATOM 689 C C . GLY A 1 89 ? -16.557 10.849 14.553 1.00 65.00 89 GLY A C 1
ATOM 690 O O . GLY A 1 89 ? -17.771 10.941 14.418 1.00 65.00 89 GLY A O 1
ATOM 691 N N . LEU A 1 90 ? -15.860 9.870 13.959 1.00 62.62 90 LEU A N 1
ATOM 692 C CA . LEU A 1 90 ? -16.462 8.826 13.123 1.00 62.62 90 LEU A CA 1
ATOM 693 C C . LEU A 1 90 ? -17.456 7.984 13.924 1.00 62.62 90 LEU A C 1
ATOM 695 O O . LEU A 1 90 ? -18.474 7.583 13.373 1.00 62.62 90 LEU A O 1
ATOM 699 N N . ALA A 1 91 ? -17.178 7.749 15.210 1.00 62.94 91 ALA A N 1
ATOM 700 C CA . ALA A 1 91 ? -18.086 7.037 16.107 1.00 62.94 91 ALA A CA 1
ATOM 701 C C . ALA A 1 91 ? -19.417 7.781 16.331 1.00 62.94 91 ALA A C 1
ATOM 703 O O . ALA A 1 91 ? -20.420 7.144 16.631 1.00 62.94 91 ALA A O 1
ATOM 704 N N . ALA A 1 92 ? -19.432 9.107 16.151 1.00 65.75 92 ALA A N 1
ATOM 705 C CA . ALA A 1 92 ? -20.623 9.941 16.298 1.00 65.75 92 ALA A CA 1
ATOM 706 C C . ALA A 1 92 ? -21.432 10.085 14.995 1.00 65.75 92 ALA A C 1
ATOM 708 O O . ALA A 1 92 ? -22.500 10.693 15.005 1.00 65.75 92 ALA A O 1
ATOM 709 N N . LEU A 1 93 ? -20.940 9.561 13.864 1.00 71.50 93 LEU A N 1
ATOM 710 C CA . LEU A 1 93 ? -21.658 9.637 12.592 1.00 71.50 93 LEU A CA 1
ATOM 711 C C . LEU A 1 93 ? -22.717 8.533 12.477 1.00 71.50 93 LEU A C 1
ATOM 713 O O . LEU A 1 93 ? -22.449 7.381 12.842 1.00 71.50 93 LEU A O 1
ATOM 717 N N . PRO A 1 94 ? -23.878 8.836 11.866 1.00 80.69 94 PRO A N 1
ATOM 718 C CA . PRO A 1 94 ? -24.875 7.819 11.571 1.00 80.69 94 PRO A CA 1
ATOM 719 C C . PRO A 1 94 ? -24.289 6.716 10.666 1.00 80.69 94 PRO A C 1
ATOM 721 O O . PRO A 1 94 ? -23.391 6.984 9.852 1.00 80.69 94 PRO A O 1
ATOM 724 N N . PRO A 1 95 ? -24.760 5.462 10.809 1.00 78.38 95 PRO A N 1
ATOM 725 C CA . PRO A 1 95 ? -24.247 4.303 10.070 1.00 78.38 95 PRO A CA 1
ATOM 726 C C . PRO A 1 95 ? -24.255 4.514 8.547 1.00 78.38 95 PRO A C 1
ATOM 728 O O . PRO A 1 95 ? -23.267 4.206 7.878 1.00 78.38 95 PRO A O 1
ATOM 731 N N . GLU A 1 96 ? -25.275 5.184 8.008 1.00 81.56 96 GLU A N 1
ATOM 732 C CA . GLU A 1 96 ? -25.371 5.524 6.582 1.00 81.56 96 GLU A CA 1
ATOM 733 C C . GLU A 1 96 ? -24.211 6.405 6.085 1.00 81.56 96 GLU A C 1
ATOM 735 O O . GLU A 1 96 ? -23.609 6.142 5.038 1.00 81.56 96 GLU A O 1
ATOM 740 N N . ALA A 1 97 ? -23.827 7.428 6.858 1.00 80.88 97 ALA A N 1
ATOM 741 C CA . ALA A 1 97 ? -22.718 8.316 6.509 1.00 80.88 97 ALA A CA 1
ATOM 742 C C . ALA A 1 97 ? -21.364 7.584 6.565 1.00 80.88 97 ALA A C 1
ATOM 744 O O . ALA A 1 97 ? -20.467 7.848 5.751 1.00 80.88 97 ALA A O 1
ATOM 745 N N . ARG A 1 98 ? -21.218 6.621 7.487 1.00 76.75 98 ARG A N 1
ATOM 746 C CA . ARG A 1 98 ? -20.041 5.742 7.566 1.00 76.75 98 ARG A CA 1
ATOM 747 C C . ARG A 1 98 ? -19.960 4.816 6.351 1.00 76.75 98 ARG A C 1
ATOM 749 O O . ARG A 1 98 ? -18.909 4.770 5.703 1.00 76.75 98 ARG A O 1
ATOM 756 N N . ALA A 1 99 ? -21.070 4.180 5.974 1.00 79.75 99 ALA A N 1
ATOM 757 C CA . ALA A 1 99 ? -21.165 3.328 4.790 1.00 79.75 99 ALA A CA 1
ATOM 758 C C . ALA A 1 99 ? -20.854 4.094 3.491 1.00 79.75 99 ALA A C 1
ATOM 760 O O . ALA A 1 99 ? -20.076 3.624 2.653 1.00 79.75 99 ALA A O 1
ATOM 761 N N . ALA A 1 100 ? -21.381 5.313 3.331 1.00 81.44 100 ALA A N 1
ATOM 762 C CA . ALA A 1 100 ? -21.114 6.156 2.164 1.00 81.44 100 ALA A CA 1
ATOM 763 C C . ALA A 1 100 ? -19.624 6.523 2.045 1.00 81.44 100 ALA A C 1
ATOM 765 O O . ALA A 1 100 ? -19.033 6.461 0.961 1.00 81.44 100 ALA A O 1
ATOM 766 N N . ARG A 1 101 ? -18.974 6.855 3.167 1.00 81.25 101 ARG A N 1
ATOM 767 C CA . ARG A 1 101 ? -17.541 7.177 3.195 1.00 81.25 101 ARG A CA 1
ATOM 768 C C . ARG A 1 101 ? -16.666 5.959 2.900 1.00 81.25 101 ARG A C 1
ATOM 770 O O . ARG A 1 101 ? -15.687 6.088 2.159 1.00 81.25 101 ARG A O 1
ATOM 777 N N . ALA A 1 102 ? -17.007 4.797 3.456 1.00 82.44 102 ALA A N 1
ATOM 778 C CA . ALA A 1 102 ? -16.325 3.538 3.172 1.00 82.44 102 ALA A CA 1
ATOM 779 C C . ALA A 1 102 ? -16.449 3.174 1.683 1.00 82.44 102 ALA A C 1
ATOM 781 O O . ALA A 1 102 ? -15.432 2.913 1.044 1.00 82.44 102 ALA A O 1
ATOM 782 N N . THR A 1 103 ? -17.644 3.320 1.099 1.00 82.31 103 THR A N 1
ATOM 783 C CA . THR A 1 103 ? -17.898 3.124 -0.342 1.00 82.31 103 THR A CA 1
ATOM 784 C C . THR A 1 103 ? -17.039 4.050 -1.208 1.00 82.31 103 THR A C 1
ATOM 786 O O . THR A 1 103 ? -16.373 3.589 -2.134 1.00 82.31 103 THR A O 1
ATOM 789 N N . ARG A 1 104 ? -16.980 5.355 -0.889 1.00 84.44 104 ARG A N 1
ATOM 790 C CA . ARG A 1 104 ? -16.123 6.313 -1.617 1.00 84.44 104 ARG A CA 1
ATOM 791 C C . ARG A 1 104 ? -14.653 5.904 -1.579 1.00 84.44 104 ARG A C 1
ATOM 793 O O . ARG A 1 104 ? -13.991 5.912 -2.611 1.00 84.44 104 ARG A O 1
ATOM 800 N N . ARG A 1 105 ? -14.142 5.511 -0.408 1.00 82.56 105 ARG A N 1
ATOM 801 C CA . ARG A 1 105 ? -12.764 5.010 -0.277 1.00 82.56 105 ARG A CA 1
ATOM 802 C C . ARG A 1 105 ? -12.547 3.732 -1.078 1.00 82.56 105 ARG A C 1
ATOM 804 O O . ARG A 1 105 ? -11.515 3.612 -1.725 1.00 82.56 105 ARG A O 1
ATOM 811 N N . ALA A 1 106 ? -13.510 2.815 -1.058 1.00 82.81 106 ALA A N 1
ATOM 812 C CA . ALA A 1 106 ? -13.460 1.591 -1.844 1.00 82.81 106 ALA A CA 1
ATOM 813 C C . ALA A 1 106 ? -13.320 1.897 -3.341 1.00 82.81 106 ALA A C 1
ATOM 815 O O . ALA A 1 106 ? -12.462 1.323 -4.001 1.00 82.81 106 ALA A O 1
ATOM 816 N N . ASN A 1 107 ? -14.093 2.857 -3.853 1.00 81.06 107 ASN A N 1
ATOM 817 C CA . ASN A 1 107 ? -14.023 3.278 -5.251 1.00 81.06 107 ASN A CA 1
ATOM 818 C C . ASN A 1 107 ? -12.688 3.954 -5.598 1.00 81.06 107 ASN A C 1
ATOM 820 O O . ASN A 1 107 ? -12.150 3.699 -6.670 1.00 81.06 107 ASN A O 1
ATOM 824 N N . ILE A 1 108 ? -12.118 4.759 -4.692 1.00 86.94 108 ILE A N 1
ATOM 825 C CA . ILE A 1 108 ? -10.779 5.345 -4.881 1.00 86.94 108 ILE A CA 1
ATOM 826 C C . ILE A 1 108 ? -9.724 4.238 -4.989 1.00 86.94 108 ILE A C 1
ATOM 828 O O . ILE A 1 108 ? -8.935 4.231 -5.930 1.00 86.94 108 ILE A O 1
ATOM 832 N N . TYR A 1 109 ? -9.722 3.281 -4.057 1.00 86.56 109 TYR A N 1
ATOM 833 C CA . TYR A 1 109 ? -8.780 2.160 -4.089 1.00 86.56 109 TYR A CA 1
ATOM 834 C C . TYR A 1 109 ? -8.977 1.262 -5.312 1.00 86.56 109 TYR A C 1
ATOM 836 O O . TYR A 1 109 ? -7.996 0.808 -5.892 1.00 86.56 109 TYR A O 1
ATOM 844 N N . LEU A 1 110 ? -10.222 1.049 -5.741 1.00 85.31 110 LEU A N 1
ATOM 845 C CA . LEU A 1 110 ? -10.529 0.318 -6.966 1.00 85.31 110 LEU A CA 1
ATOM 846 C C . LEU A 1 110 ? -9.948 1.037 -8.188 1.00 85.31 110 LEU A C 1
ATOM 848 O O . LEU A 1 110 ? -9.266 0.410 -8.992 1.00 85.31 110 LEU A O 1
ATOM 852 N N . GLY A 1 111 ? -10.170 2.351 -8.297 1.00 86.31 111 GLY A N 1
ATOM 853 C CA . GLY A 1 111 ? -9.624 3.172 -9.376 1.00 86.31 111 GLY A CA 1
ATOM 854 C C . GLY A 1 111 ? -8.096 3.141 -9.415 1.00 86.31 111 GLY A C 1
ATOM 855 O O . GLY A 1 111 ? -7.521 2.937 -10.480 1.00 86.31 111 GLY A O 1
ATOM 856 N N . LEU A 1 112 ? -7.438 3.252 -8.254 1.00 88.19 112 LEU A N 1
ATOM 857 C CA . LEU A 1 112 ? -5.984 3.096 -8.144 1.00 88.19 112 LEU A CA 1
ATOM 858 C C . LEU A 1 112 ? -5.529 1.699 -8.583 1.00 88.19 112 LEU A C 1
ATOM 860 O O . LEU A 1 112 ? -4.596 1.587 -9.369 1.00 88.19 112 LEU A O 1
ATOM 864 N N . GLY A 1 113 ? -6.196 0.637 -8.125 1.00 84.62 113 GLY A N 1
ATOM 865 C CA . GLY A 1 113 ? -5.872 -0.736 -8.518 1.00 84.62 113 GLY A CA 1
ATOM 866 C C . GLY A 1 113 ? -5.969 -0.953 -10.029 1.00 84.62 113 GLY A C 1
ATOM 867 O O . GLY A 1 113 ? -5.050 -1.507 -10.625 1.00 84.62 113 GLY A O 1
ATOM 868 N N . ILE A 1 114 ? -7.035 -0.451 -10.661 1.00 89.38 114 ILE A N 1
ATOM 869 C CA . ILE A 1 114 ? -7.218 -0.512 -12.119 1.00 89.38 114 ILE A CA 1
ATOM 870 C C . ILE A 1 114 ? -6.124 0.284 -12.838 1.00 89.38 114 ILE A C 1
ATOM 872 O O . ILE A 1 114 ? -5.520 -0.233 -13.774 1.00 89.38 114 ILE A O 1
ATOM 876 N N . ALA A 1 115 ? -5.822 1.506 -12.389 1.00 88.94 115 ALA A N 1
ATOM 877 C CA . ALA A 1 115 ? -4.763 2.320 -12.982 1.00 88.94 115 ALA A CA 1
ATOM 878 C C . ALA A 1 115 ? -3.403 1.604 -12.935 1.00 88.94 115 ALA A C 1
ATOM 880 O O . ALA A 1 115 ? -2.683 1.578 -13.929 1.00 88.94 115 ALA A O 1
ATOM 881 N N . PHE A 1 116 ? -3.080 0.955 -11.815 1.00 89.38 116 PHE A N 1
ATOM 882 C CA . PHE A 1 116 ? -1.857 0.166 -11.690 1.00 89.38 116 PHE A CA 1
ATOM 883 C C . PHE A 1 116 ? -1.853 -1.078 -12.588 1.00 89.38 116 PHE A C 1
ATOM 885 O O . PHE A 1 116 ? -0.810 -1.402 -13.145 1.00 89.38 116 PHE A O 1
ATOM 892 N N . ILE A 1 117 ? -2.993 -1.739 -12.811 1.00 87.50 117 ILE A N 1
ATOM 893 C CA . ILE A 1 117 ? -3.084 -2.823 -13.805 1.00 87.50 117 ILE A CA 1
ATOM 894 C C . ILE A 1 117 ? -2.798 -2.298 -15.215 1.00 87.50 117 ILE A C 1
ATOM 896 O O . ILE A 1 117 ? -2.041 -2.921 -15.952 1.00 87.50 117 ILE A O 1
ATOM 900 N N . VAL A 1 118 ? -3.359 -1.145 -15.589 1.00 89.75 118 VAL A N 1
ATOM 901 C CA . VAL A 1 118 ? -3.090 -0.529 -16.898 1.00 89.75 118 VAL A CA 1
ATOM 902 C C . VAL A 1 118 ? -1.601 -0.215 -17.045 1.00 89.75 118 VAL A C 1
ATOM 904 O O . VAL A 1 118 ? -0.997 -0.581 -18.050 1.00 89.75 118 VAL A O 1
ATOM 907 N N . VAL A 1 119 ? -0.992 0.394 -16.024 1.00 90.19 119 VAL A N 1
ATOM 908 C CA . VAL A 1 119 ? 0.452 0.666 -15.994 1.00 90.19 119 VAL A CA 1
ATOM 909 C C . VAL A 1 119 ? 1.259 -0.623 -16.148 1.00 90.19 119 VAL A C 1
ATOM 911 O O . VAL A 1 119 ? 2.165 -0.665 -16.973 1.00 90.19 119 VAL A O 1
ATOM 914 N N . LEU A 1 120 ? 0.900 -1.691 -15.429 1.00 90.12 120 LEU A N 1
ATOM 915 C CA . LEU A 1 120 ? 1.553 -2.994 -15.546 1.00 90.12 120 LEU A CA 1
ATOM 916 C C . LEU A 1 120 ? 1.489 -3.533 -16.980 1.00 90.12 120 LEU A C 1
ATOM 918 O O . LEU A 1 120 ? 2.511 -3.963 -17.501 1.00 90.12 120 LEU A O 1
ATOM 922 N N . VAL A 1 121 ? 0.317 -3.495 -17.620 1.00 90.00 121 VAL A N 1
ATOM 923 C CA . VAL A 1 121 ? 0.134 -3.989 -18.996 1.00 90.00 121 VAL A CA 1
ATOM 924 C C . VAL A 1 121 ? 0.983 -3.190 -19.984 1.00 90.00 121 VAL A C 1
ATOM 926 O O . VAL A 1 121 ? 1.676 -3.784 -20.807 1.00 90.00 121 VAL A O 1
ATOM 929 N N . LEU A 1 122 ? 0.979 -1.858 -19.883 1.00 90.38 122 LEU A N 1
ATOM 930 C CA . LEU A 1 122 ? 1.773 -0.989 -20.757 1.00 90.38 122 LEU A CA 1
ATOM 931 C C . LEU A 1 122 ? 3.278 -1.196 -20.551 1.00 90.38 122 LEU A C 1
ATOM 933 O O . LEU A 1 122 ? 4.023 -1.345 -21.517 1.00 90.38 122 LEU A O 1
ATOM 937 N N . SER A 1 123 ? 3.724 -1.244 -19.294 1.00 87.00 123 SER A N 1
ATOM 938 C CA . SER A 1 123 ? 5.126 -1.467 -18.947 1.00 87.00 123 SER A CA 1
ATOM 939 C C . SER A 1 123 ? 5.609 -2.855 -19.362 1.00 87.00 123 SER A C 1
ATOM 941 O O . SER A 1 123 ? 6.688 -2.967 -19.933 1.00 87.00 123 SER A O 1
ATOM 943 N N . ALA A 1 124 ? 4.813 -3.903 -19.139 1.00 84.81 124 ALA A N 1
ATOM 944 C CA . ALA A 1 124 ? 5.146 -5.256 -19.570 1.00 84.81 124 ALA A CA 1
ATOM 945 C C . ALA A 1 124 ? 5.190 -5.360 -21.100 1.00 84.81 124 ALA A C 1
ATOM 947 O O . ALA A 1 124 ? 6.131 -5.936 -21.636 1.00 84.81 124 ALA A O 1
ATOM 948 N N . GLY A 1 125 ? 4.217 -4.771 -21.803 1.00 87.62 125 GLY A N 1
ATOM 949 C CA . GLY A 1 125 ? 4.193 -4.752 -23.267 1.00 87.62 125 GLY A CA 1
ATOM 950 C C . GLY A 1 125 ? 5.433 -4.084 -23.859 1.00 87.62 125 GLY A C 1
ATOM 951 O O . GLY A 1 125 ? 6.047 -4.630 -24.772 1.00 87.62 125 GLY A O 1
ATOM 952 N N . TYR A 1 126 ? 5.847 -2.949 -23.291 1.00 87.94 126 TYR A N 1
ATOM 953 C CA . TYR A 1 126 ? 7.083 -2.277 -23.683 1.00 87.94 126 TYR A CA 1
ATOM 954 C C . TYR A 1 126 ? 8.323 -3.120 -23.361 1.00 87.94 126 TYR A C 1
ATOM 956 O O . TYR A 1 126 ? 9.147 -3.367 -24.237 1.00 87.94 126 TYR A O 1
ATOM 964 N N . PHE A 1 127 ? 8.435 -3.606 -22.120 1.00 86.19 127 PHE A N 1
ATOM 965 C CA . PHE A 1 127 ? 9.580 -4.393 -21.671 1.00 86.19 127 PHE A CA 1
ATOM 966 C C . PHE A 1 127 ? 9.773 -5.637 -22.537 1.00 86.19 127 PHE A C 1
ATOM 968 O O . PHE A 1 127 ? 10.839 -5.813 -23.108 1.00 86.19 127 PHE A O 1
ATOM 975 N N . PHE A 1 128 ? 8.743 -6.473 -22.698 1.00 85.06 128 PHE A N 1
ATOM 976 C CA . PHE A 1 128 ? 8.841 -7.692 -23.505 1.00 85.06 128 PHE A CA 1
ATOM 977 C C . PHE A 1 128 ? 9.015 -7.411 -25.002 1.00 85.06 128 PHE A C 1
ATOM 979 O O . PHE A 1 128 ? 9.624 -8.223 -25.694 1.00 85.06 128 PHE A O 1
ATOM 986 N N . GLY A 1 129 ? 8.531 -6.268 -25.499 1.00 85.44 129 GLY A N 1
ATOM 987 C CA . GLY A 1 129 ? 8.767 -5.829 -26.875 1.00 85.44 129 GLY A CA 1
ATOM 988 C C . GLY A 1 129 ? 10.227 -5.456 -27.152 1.00 85.44 129 GLY A C 1
ATOM 989 O O . GLY A 1 129 ? 10.712 -5.669 -28.261 1.00 85.44 129 GLY A O 1
ATOM 990 N N . GLU A 1 130 ? 10.938 -4.933 -26.153 1.00 83.81 130 GLU A N 1
ATOM 991 C CA . GLU A 1 130 ? 12.358 -4.569 -26.253 1.00 83.81 130 GLU A CA 1
ATOM 992 C C . GLU A 1 130 ? 13.306 -5.688 -25.773 1.00 83.81 130 GLU A C 1
ATOM 994 O O . GLU A 1 130 ? 14.429 -5.784 -26.260 1.00 83.81 130 GLU A O 1
ATOM 999 N N . ALA A 1 131 ? 12.861 -6.587 -24.882 1.00 76.19 131 ALA A N 1
ATOM 1000 C CA . ALA A 1 131 ? 13.683 -7.574 -24.157 1.00 76.19 131 ALA A CA 1
ATOM 1001 C C . ALA A 1 131 ? 14.343 -8.689 -25.003 1.00 76.19 131 ALA A C 1
ATOM 1003 O O . ALA A 1 131 ? 14.897 -9.636 -24.450 1.00 76.19 131 ALA A O 1
ATOM 1004 N N . GLY A 1 132 ? 14.317 -8.597 -26.329 1.00 70.88 132 GLY A N 1
ATOM 1005 C CA . GLY A 1 132 ? 14.994 -9.529 -27.236 1.00 70.88 132 GLY A CA 1
ATOM 1006 C C . GLY A 1 132 ? 15.719 -8.847 -28.391 1.00 70.88 132 GLY A C 1
ATOM 1007 O O . GLY A 1 132 ? 16.210 -9.533 -29.286 1.00 70.88 132 GLY A O 1
ATOM 1008 N N . LYS A 1 133 ? 15.767 -7.512 -28.412 1.00 81.12 133 LYS A N 1
ATOM 1009 C CA . LYS A 1 133 ? 16.430 -6.768 -29.480 1.00 81.12 133 LYS A CA 1
ATOM 1010 C C . LYS A 1 133 ? 17.920 -6.663 -29.182 1.00 81.12 133 LYS A C 1
ATOM 1012 O O . LYS A 1 133 ? 18.332 -6.275 -28.092 1.00 81.12 133 LYS A O 1
ATOM 1017 N N . THR A 1 134 ? 18.735 -7.022 -30.166 1.00 73.31 134 THR A N 1
ATOM 1018 C CA . THR A 1 134 ? 20.181 -6.813 -30.114 1.00 73.31 134 THR A CA 1
ATOM 1019 C C . THR A 1 134 ? 20.473 -5.366 -30.475 1.00 73.31 134 THR A C 1
ATOM 1021 O O . THR A 1 134 ? 20.177 -4.941 -31.593 1.00 73.31 134 THR A O 1
ATOM 1024 N N . HIS A 1 135 ? 21.047 -4.623 -29.536 1.00 71.25 135 HIS A N 1
ATOM 1025 C CA . HIS A 1 135 ? 21.518 -3.267 -29.784 1.00 71.25 135 HIS A CA 1
ATOM 1026 C C . HIS A 1 135 ? 22.994 -3.285 -30.207 1.00 71.25 135 HIS A C 1
ATOM 1028 O O . HIS A 1 135 ? 23.746 -4.136 -29.720 1.00 71.25 135 HIS A O 1
ATOM 1034 N N . PRO A 1 136 ? 23.414 -2.383 -31.110 1.00 76.38 136 PRO A N 1
ATOM 1035 C CA . PRO A 1 136 ? 24.821 -2.189 -31.437 1.00 76.38 136 PRO A CA 1
ATOM 1036 C C . PRO A 1 136 ? 25.645 -1.906 -30.174 1.00 76.38 136 PRO A C 1
ATOM 1038 O O . PRO A 1 136 ? 25.217 -1.146 -29.300 1.00 76.38 136 PRO A O 1
ATOM 1041 N N . GLU A 1 137 ? 26.838 -2.497 -30.075 1.00 64.94 137 GLU A N 1
ATOM 1042 C CA . GLU A 1 137 ? 27.766 -2.192 -28.982 1.00 64.94 137 GLU A CA 1
ATOM 1043 C C . GLU A 1 137 ? 28.104 -0.692 -28.975 1.00 64.94 137 GLU A C 1
ATOM 1045 O O . GLU A 1 137 ? 28.556 -0.139 -29.977 1.00 64.94 137 GLU A O 1
ATOM 1050 N N . GLY A 1 138 ? 27.885 -0.035 -27.831 1.00 68.25 138 GLY A N 1
ATOM 1051 C CA . GLY A 1 138 ? 28.187 1.385 -27.625 1.00 68.25 138 GLY A CA 1
ATOM 1052 C C . GLY A 1 138 ? 26.989 2.335 -27.704 1.00 68.25 138 GLY A C 1
ATOM 1053 O O . GLY A 1 138 ? 27.152 3.511 -27.381 1.00 68.25 138 GLY A O 1
ATOM 1054 N N . GLU A 1 139 ? 25.791 1.864 -28.070 1.00 72.62 139 GLU A N 1
ATOM 1055 C CA . GLU A 1 139 ? 24.583 2.693 -27.967 1.00 72.62 139 GLU A CA 1
ATOM 1056 C C . GLU A 1 139 ? 24.133 2.870 -26.505 1.00 72.62 139 GLU A C 1
ATOM 1058 O O . GLU A 1 139 ? 24.195 1.922 -25.712 1.00 72.62 139 GLU A O 1
ATOM 1063 N N . PRO A 1 140 ? 23.661 4.074 -26.123 1.00 65.00 140 PRO A N 1
ATOM 1064 C CA . PRO A 1 140 ? 23.134 4.308 -24.789 1.00 65.00 140 PRO A CA 1
ATOM 1065 C C . PRO A 1 140 ? 21.906 3.428 -24.541 1.00 65.00 140 PRO A C 1
ATOM 1067 O O . PRO A 1 140 ? 20.984 3.346 -25.356 1.00 65.00 140 PRO A O 1
ATOM 1070 N N . LEU A 1 141 ? 21.898 2.774 -23.382 1.00 70.12 141 LEU A N 1
ATOM 1071 C CA . LEU A 1 141 ? 20.824 1.883 -22.964 1.00 70.12 141 LEU A CA 1
ATOM 1072 C C . LEU A 1 141 ? 19.523 2.683 -22.855 1.00 70.12 141 LEU A C 1
ATOM 1074 O O . LEU A 1 141 ? 19.474 3.701 -22.169 1.00 70.12 141 LEU A O 1
ATOM 1078 N N . ASN A 1 142 ? 18.464 2.231 -23.529 1.00 77.44 142 ASN A N 1
ATOM 1079 C CA . ASN A 1 142 ? 17.196 2.951 -23.550 1.00 77.44 142 ASN A CA 1
ATOM 1080 C C . ASN A 1 142 ? 16.635 3.095 -22.116 1.00 77.44 142 ASN A C 1
ATOM 1082 O O . ASN A 1 142 ? 16.230 2.090 -21.520 1.00 77.44 142 ASN A O 1
ATOM 1086 N N . PRO A 1 143 ? 16.552 4.313 -21.548 1.00 76.75 143 PRO A N 1
ATOM 1087 C CA . PRO A 1 143 ? 16.158 4.504 -20.152 1.00 76.75 143 PRO A CA 1
ATOM 1088 C C . PRO A 1 143 ? 14.716 4.048 -19.890 1.00 76.75 143 PRO A C 1
ATOM 1090 O O . PRO A 1 143 ? 14.389 3.600 -18.787 1.00 76.75 143 PRO A O 1
ATOM 1093 N N . TRP A 1 144 ? 13.858 4.071 -20.915 1.00 79.31 144 TRP A N 1
ATOM 1094 C CA . TRP A 1 144 ? 12.488 3.570 -20.826 1.00 79.31 144 TRP A CA 1
ATOM 1095 C C . TRP A 1 144 ? 12.422 2.053 -20.657 1.00 79.31 144 TRP A C 1
ATOM 1097 O O . TRP A 1 144 ? 11.485 1.560 -20.032 1.00 79.31 144 TRP A O 1
ATOM 1107 N N . PHE A 1 145 ? 13.422 1.306 -21.140 1.00 79.56 145 PHE A N 1
ATOM 1108 C CA . PHE A 1 145 ? 13.498 -0.140 -20.928 1.00 79.56 145 PHE A CA 1
ATOM 1109 C C . PHE A 1 145 ? 13.681 -0.458 -19.444 1.00 79.56 145 PHE A C 1
ATOM 1111 O O . PHE A 1 145 ? 12.861 -1.168 -18.859 1.00 79.56 145 PHE A O 1
ATOM 1118 N N . GLY A 1 146 ? 14.667 0.169 -18.796 1.00 73.81 146 GLY A N 1
ATOM 1119 C CA . GLY A 1 146 ? 14.865 0.045 -17.351 1.00 73.81 146 GLY A CA 1
ATOM 1120 C C . GLY A 1 146 ? 13.656 0.542 -16.553 1.00 73.81 146 GLY A C 1
ATOM 1121 O O . GLY A 1 146 ? 13.162 -0.162 -15.672 1.00 73.81 146 GLY A O 1
ATOM 1122 N N . ALA A 1 147 ? 13.122 1.718 -16.898 1.00 76.25 147 ALA A N 1
ATOM 1123 C CA . ALA A 1 147 ? 11.950 2.278 -16.227 1.00 76.25 147 ALA A CA 1
ATOM 1124 C C . ALA A 1 147 ? 10.727 1.351 -16.321 1.00 76.25 147 ALA A C 1
ATOM 1126 O O . ALA A 1 147 ? 10.041 1.147 -15.319 1.00 76.25 147 ALA A O 1
ATOM 1127 N N . SER A 1 148 ? 10.477 0.744 -17.486 1.00 81.06 148 SER A N 1
ATOM 1128 C CA . SER A 1 148 ? 9.355 -0.179 -17.687 1.00 81.06 148 SER A CA 1
ATOM 1129 C C . SER A 1 148 ? 9.436 -1.409 -16.778 1.00 81.06 148 SER A C 1
ATOM 1131 O O . SER A 1 148 ? 8.422 -1.814 -16.211 1.00 81.06 148 SER A O 1
ATOM 1133 N N . PHE A 1 149 ? 10.635 -1.943 -16.530 1.00 79.56 149 PHE A N 1
ATOM 1134 C CA . PHE A 1 149 ? 10.823 -3.046 -15.589 1.00 79.56 149 PHE A CA 1
ATOM 1135 C C . PHE A 1 149 ? 10.440 -2.644 -14.158 1.00 79.56 149 PHE A C 1
ATOM 1137 O O . PHE A 1 149 ? 9.611 -3.300 -13.526 1.00 79.56 149 PHE A O 1
ATOM 1144 N N . PHE A 1 150 ? 10.995 -1.541 -13.643 1.00 80.56 150 PHE A N 1
ATOM 1145 C CA . PHE A 1 150 ? 10.753 -1.116 -12.259 1.00 80.56 150 PHE A CA 1
ATOM 1146 C C . PHE A 1 150 ? 9.315 -0.644 -12.025 1.00 80.56 150 PHE A C 1
ATOM 1148 O O . PHE A 1 150 ? 8.714 -0.988 -11.006 1.00 80.56 150 PHE A O 1
ATOM 1155 N N . ILE A 1 151 ? 8.748 0.111 -12.968 1.00 82.06 151 ILE A N 1
ATOM 1156 C CA . ILE A 1 151 ? 7.361 0.582 -12.901 1.00 82.06 151 ILE A CA 1
ATOM 1157 C C . ILE A 1 151 ? 6.399 -0.606 -12.996 1.00 82.06 151 ILE A C 1
ATOM 1159 O O . ILE A 1 151 ? 5.482 -0.709 -12.179 1.00 82.06 151 ILE A O 1
ATOM 1163 N N . GLY A 1 152 ? 6.639 -1.538 -13.924 1.00 80.25 152 GLY A N 1
ATOM 1164 C CA . GLY A 1 152 ? 5.861 -2.769 -14.047 1.00 80.25 152 GLY A CA 1
ATOM 1165 C C . GLY A 1 152 ? 5.919 -3.608 -12.771 1.00 80.25 152 GLY A C 1
ATOM 1166 O O . GLY A 1 152 ? 4.886 -4.018 -12.248 1.00 80.25 152 GLY A O 1
ATOM 1167 N N . PHE A 1 153 ? 7.106 -3.790 -12.191 1.00 79.81 153 PHE A N 1
ATOM 1168 C CA . PHE A 1 153 ? 7.268 -4.541 -10.946 1.00 79.81 153 PHE A CA 1
ATOM 1169 C C . PHE A 1 153 ? 6.567 -3.870 -9.754 1.00 79.81 153 PHE A C 1
ATOM 1171 O O . PHE A 1 153 ? 5.861 -4.529 -8.987 1.00 79.81 153 PHE A O 1
ATOM 1178 N N . ALA A 1 154 ? 6.695 -2.547 -9.613 1.00 80.25 154 ALA A N 1
ATOM 1179 C CA . ALA A 1 154 ? 5.967 -1.794 -8.595 1.00 80.25 154 ALA A CA 1
ATOM 1180 C C . ALA A 1 154 ? 4.449 -1.935 -8.776 1.00 80.25 154 ALA A C 1
ATOM 1182 O O . ALA A 1 154 ? 3.719 -2.107 -7.797 1.00 80.25 154 ALA A O 1
ATOM 1183 N N . ALA A 1 155 ? 3.973 -1.920 -10.022 1.00 85.25 155 ALA A N 1
ATOM 1184 C CA . ALA A 1 155 ? 2.566 -2.091 -10.333 1.00 85.25 155 ALA A CA 1
ATOM 1185 C C . ALA A 1 155 ? 2.034 -3.494 -10.031 1.00 85.25 155 ALA A C 1
ATOM 1187 O O . ALA A 1 155 ? 0.921 -3.623 -9.515 1.00 85.25 155 ALA A O 1
ATOM 1188 N N . LEU A 1 156 ? 2.856 -4.520 -10.249 1.00 83.62 156 LEU A N 1
ATOM 1189 C CA . LEU A 1 156 ? 2.562 -5.897 -9.864 1.00 83.62 156 LEU A CA 1
ATOM 1190 C C . LEU A 1 156 ? 2.361 -6.037 -8.345 1.00 83.62 156 LEU A C 1
ATOM 1192 O O . LEU A 1 156 ? 1.495 -6.789 -7.910 1.00 83.62 156 LEU A O 1
ATOM 1196 N N . GLY A 1 157 ? 3.132 -5.306 -7.533 1.00 81.69 157 GLY A N 1
ATOM 1197 C CA . GLY A 1 157 ? 2.996 -5.327 -6.073 1.00 81.69 157 GLY A CA 1
ATOM 1198 C C . GLY A 1 157 ? 1.846 -4.462 -5.546 1.00 81.69 157 GLY A C 1
ATOM 1199 O O . GLY A 1 157 ? 1.052 -4.899 -4.710 1.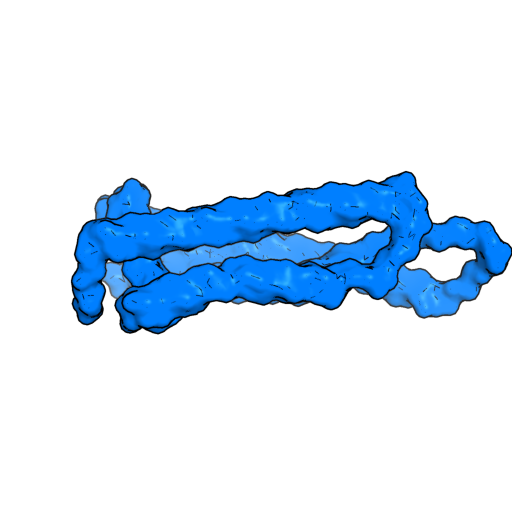00 81.69 157 GLY A O 1
ATOM 1200 N N . LEU A 1 158 ? 1.745 -3.220 -6.023 1.00 83.25 158 LEU A N 1
ATOM 1201 C CA . LEU A 1 158 ? 0.795 -2.232 -5.503 1.00 83.25 158 LEU A CA 1
ATOM 1202 C C . LEU A 1 158 ? -0.633 -2.442 -6.020 1.00 83.25 158 LEU A C 1
ATOM 1204 O O . LEU A 1 158 ? -1.584 -2.252 -5.259 1.00 83.25 158 LEU A O 1
ATOM 1208 N N . GLY A 1 159 ? -0.800 -2.867 -7.276 1.00 81.00 159 GLY A N 1
ATOM 1209 C CA . GLY A 1 159 ? -2.106 -3.072 -7.908 1.00 81.00 159 GLY A CA 1
ATOM 1210 C C . GLY A 1 159 ? -3.006 -4.038 -7.127 1.00 81.00 159 GLY A C 1
ATOM 1211 O O . GLY A 1 159 ? -4.079 -3.627 -6.670 1.00 81.00 159 GLY A O 1
ATOM 1212 N N . PRO A 1 160 ? -2.571 -5.288 -6.874 1.00 84.38 160 PRO A N 1
ATOM 1213 C CA . PRO A 1 160 ? -3.321 -6.242 -6.056 1.00 84.38 160 PRO A CA 1
ATOM 1214 C C . PRO A 1 160 ? -3.583 -5.735 -4.634 1.00 84.38 160 PRO A C 1
ATOM 1216 O O . PRO A 1 160 ? -4.669 -5.945 -4.094 1.00 84.38 160 PRO A O 1
ATOM 1219 N N . GLY A 1 161 ? -2.627 -5.012 -4.038 1.00 82.62 161 GLY A N 1
ATOM 1220 C CA . GLY A 1 161 ? -2.791 -4.397 -2.719 1.00 82.62 161 GLY A CA 1
ATOM 1221 C C . GLY A 1 161 ? -3.935 -3.378 -2.677 1.00 82.62 161 GLY A C 1
ATOM 1222 O O . GLY A 1 161 ? -4.742 -3.387 -1.743 1.00 82.62 161 GLY A O 1
ATOM 1223 N N . PHE A 1 162 ? -4.057 -2.536 -3.706 1.00 86.06 162 PHE A N 1
ATOM 1224 C CA . PHE A 1 162 ? -5.162 -1.585 -3.823 1.00 86.06 162 PHE A CA 1
ATOM 1225 C C . PHE A 1 162 ? -6.503 -2.270 -4.088 1.00 86.06 162 PHE A C 1
ATOM 1227 O O . PHE A 1 162 ? -7.498 -1.890 -3.471 1.00 86.06 162 PHE A O 1
ATOM 1234 N N . LEU A 1 163 ? -6.541 -3.318 -4.913 1.00 82.38 163 LEU A N 1
ATOM 1235 C CA . LEU A 1 163 ? -7.762 -4.099 -5.128 1.00 82.38 163 LEU A CA 1
ATOM 1236 C C . LEU A 1 163 ? -8.229 -4.806 -3.851 1.00 82.38 163 LEU A C 1
ATOM 1238 O O . LEU A 1 163 ? -9.414 -4.763 -3.515 1.00 82.38 163 LEU A O 1
ATOM 1242 N N . TYR A 1 164 ? -7.301 -5.389 -3.090 1.00 86.06 164 TYR A N 1
ATOM 1243 C CA . TYR A 1 164 ? -7.607 -5.988 -1.794 1.00 86.06 164 TYR A CA 1
ATOM 1244 C C . TYR A 1 164 ? -8.142 -4.944 -0.803 1.00 86.06 164 TYR A C 1
ATOM 1246 O O . TYR A 1 164 ? -9.156 -5.168 -0.140 1.00 86.06 164 TYR A O 1
ATOM 1254 N N . ALA A 1 165 ? -7.510 -3.767 -0.738 1.00 82.25 165 ALA A N 1
ATOM 1255 C CA . ALA A 1 165 ? -7.991 -2.662 0.086 1.00 82.25 165 ALA A CA 1
ATOM 1256 C C . ALA A 1 165 ? -9.391 -2.190 -0.343 1.00 82.25 165 ALA A C 1
ATOM 1258 O O . ALA A 1 165 ? -10.231 -1.921 0.517 1.00 82.25 165 ALA A O 1
ATOM 1259 N N . ALA A 1 166 ? -9.674 -2.132 -1.647 1.00 80.94 166 ALA A N 1
ATOM 1260 C CA . ALA A 1 166 ? -10.995 -1.799 -2.169 1.00 80.94 166 ALA A CA 1
ATOM 1261 C C . ALA A 1 166 ? -12.053 -2.814 -1.713 1.00 80.94 166 ALA A C 1
ATOM 1263 O O . ALA A 1 166 ? -13.093 -2.421 -1.182 1.00 80.94 166 ALA A O 1
ATOM 1264 N N . ALA A 1 167 ? -11.766 -4.112 -1.844 1.00 84.94 167 ALA A N 1
ATOM 1265 C CA . ALA A 1 167 ? -12.656 -5.179 -1.395 1.00 84.94 167 ALA A CA 1
ATOM 1266 C C . ALA A 1 167 ? -12.919 -5.108 0.119 1.00 84.94 167 ALA A C 1
ATOM 1268 O O . ALA A 1 167 ? -14.069 -5.170 0.551 1.00 84.94 167 ALA A O 1
ATOM 1269 N N . ALA A 1 168 ? -11.876 -4.891 0.926 1.00 84.94 168 ALA A N 1
ATOM 1270 C CA . ALA A 1 168 ? -12.012 -4.744 2.374 1.00 84.94 168 ALA A CA 1
ATOM 1271 C C . ALA A 1 168 ? -12.909 -3.551 2.760 1.00 84.94 168 ALA A C 1
ATOM 1273 O O . ALA A 1 168 ? -13.742 -3.670 3.656 1.00 84.94 168 ALA A O 1
ATOM 1274 N N . ARG A 1 169 ? -12.788 -2.412 2.061 1.00 83.56 169 ARG A N 1
ATOM 1275 C CA . ARG A 1 169 ? -13.625 -1.223 2.305 1.00 83.56 169 ARG A CA 1
ATOM 1276 C C . ARG A 1 169 ? -15.068 -1.384 1.833 1.00 83.56 169 ARG A C 1
ATOM 1278 O O . ARG A 1 169 ? -15.949 -0.772 2.430 1.00 83.56 169 ARG A O 1
ATOM 1285 N N . ARG A 1 170 ? -15.323 -2.195 0.801 1.00 82.75 170 ARG A N 1
ATOM 1286 C CA . ARG A 1 170 ? -16.694 -2.561 0.409 1.00 82.75 170 ARG A CA 1
ATOM 1287 C C . ARG A 1 170 ? -17.369 -3.414 1.476 1.00 82.75 170 ARG A C 1
ATOM 1289 O O . ARG A 1 170 ? -18.447 -3.041 1.917 1.00 82.75 170 ARG A O 1
ATOM 1296 N N . ARG A 1 171 ? -16.687 -4.453 1.968 1.00 85.25 171 ARG A N 1
ATOM 1297 C CA . ARG A 1 171 ? -17.195 -5.291 3.071 1.00 85.25 171 ARG A CA 1
ATOM 1298 C C . ARG A 1 171 ? -17.468 -4.476 4.335 1.00 85.25 171 ARG A C 1
ATOM 1300 O O . ARG A 1 171 ? -18.484 -4.662 4.989 1.00 85.25 171 ARG A O 1
ATOM 1307 N N . GLU A 1 172 ? -16.584 -3.529 4.660 1.00 81.25 172 GLU A N 1
ATOM 1308 C CA . GLU A 1 172 ? -16.813 -2.587 5.762 1.00 81.25 172 GLU A CA 1
ATOM 1309 C C . GLU A 1 172 ? -18.083 -1.757 5.523 1.00 81.25 172 GLU A C 1
ATOM 1311 O O . GLU A 1 172 ? -18.911 -1.642 6.420 1.00 81.25 172 GLU A O 1
ATOM 1316 N N . ALA A 1 173 ? -18.283 -1.215 4.318 1.00 78.12 173 ALA A N 1
ATOM 1317 C CA . ALA A 1 173 ? -19.486 -0.449 3.990 1.00 78.12 173 ALA A CA 1
ATOM 1318 C C . ALA A 1 173 ? -20.777 -1.277 4.097 1.00 78.12 173 ALA A C 1
ATOM 1320 O O . ALA A 1 173 ? -21.781 -0.753 4.570 1.00 78.12 173 ALA A O 1
ATOM 1321 N N . GLU A 1 174 ? -20.743 -2.539 3.666 1.00 81.06 174 GLU A N 1
ATOM 1322 C CA . GLU A 1 174 ? -21.865 -3.481 3.764 1.00 81.06 174 GLU A CA 1
ATOM 1323 C C . GLU A 1 174 ? -22.209 -3.776 5.226 1.00 81.06 174 GLU A C 1
ATOM 1325 O O . GLU A 1 174 ? -23.364 -3.635 5.613 1.00 81.06 174 GLU A O 1
ATOM 1330 N N . SER A 1 175 ? -21.202 -4.023 6.072 1.00 82.44 175 SER A N 1
ATOM 1331 C CA . SER A 1 175 ? -21.424 -4.296 7.500 1.00 82.44 175 SER A CA 1
ATOM 1332 C C . SER A 1 175 ? -22.112 -3.151 8.254 1.00 82.44 175 SER A C 1
ATOM 1334 O O . SER A 1 175 ? -22.804 -3.388 9.235 1.00 82.44 175 SER A O 1
ATOM 1336 N N . TRP A 1 176 ? -21.952 -1.906 7.792 1.00 77.75 176 TRP A N 1
ATOM 1337 C CA . TRP A 1 176 ? -22.636 -0.743 8.369 1.00 77.75 176 TRP A CA 1
ATOM 1338 C C . TRP A 1 176 ? -24.062 -0.540 7.849 1.00 77.75 176 TRP A C 1
ATOM 1340 O O . TRP A 1 176 ? -24.777 0.278 8.413 1.00 77.75 176 TRP A O 1
ATOM 1350 N N . ARG A 1 177 ? -24.457 -1.207 6.758 1.00 71.06 177 ARG A N 1
ATOM 1351 C CA . ARG A 1 177 ? -25.826 -1.157 6.213 1.00 71.06 177 ARG A CA 1
ATOM 1352 C C . ARG A 1 177 ? -26.733 -2.232 6.805 1.00 71.06 177 ARG A C 1
ATOM 1354 O O . ARG A 1 177 ? -27.945 -2.095 6.726 1.00 71.06 177 ARG A O 1
ATOM 1361 N N . GLU A 1 178 ? -26.140 -3.296 7.337 1.00 68.31 178 GLU A N 1
ATOM 1362 C CA . GLU A 1 178 ? -26.841 -4.407 7.990 1.00 68.31 178 GLU A CA 1
ATOM 1363 C C . GLU A 1 178 ? -27.108 -4.156 9.489 1.00 68.31 178 GLU A C 1
ATOM 1365 O O . GLU A 1 178 ? -27.816 -4.942 10.115 1.00 68.31 178 GLU A O 1
ATOM 1370 N N . MET A 1 179 ? -26.545 -3.077 10.056 1.00 58.41 179 MET A N 1
ATOM 1371 C CA . MET A 1 179 ? -26.776 -2.599 11.431 1.00 58.41 179 MET A CA 1
ATOM 1372 C C . MET A 1 179 ? -27.841 -1.509 11.473 1.00 58.41 179 MET A C 1
ATOM 1374 O O . MET A 1 179 ? -28.657 -1.546 12.419 1.00 58.41 179 MET A O 1
#

Secondary structure (DSSP, 8-state):
-----HHHHHHHHHHHHHHHHHHHHHHHHHHHHHHHHHHTT---TTHHHHHHHHHHHHHHHHHHHHHHTT--HHHHHHHHHHHHHHHTTGGGS-HHHHHHHHHHHHHHHHHHHHHHHHHHHHHHHHHHHHTTPPPPTTPPP-HHHHHHHHHHHHHHHHHHHHHHHHHHHHHHHHHTT--

pLDDT: mean 76.67, std 8.57, range [48.78, 90.38]

Foldseek 3Di:
DDDDDPVLLVVLVVLVVVLVVLVVVVVVVLVVVVVVCLVVLHDPPPNPPVVVVSNVVSCVVVVVSCVVVVHDPVRSVVSVVVVVCVVVVVVVDQLLVLLVVLLVLLVVLLVVLVVLVVLLVVLVVVLVVCVPDDDPPPDRDDSSNVVSVVSNVVSVVSNVVSNVSSVVSNVVSVVSVVD

Sequence (179 aa):
MRSLSQEELDRLVRSDRNLKISLVVTLALLVALLALLIANDVPLVLGGGLGMLIGLALLIPQRRLLSDLGLSKEEAREILRRRREERSGLAALPPEARAARATRRANIYLGLGIAFIVVLVLSAGYFFGEAGKTHPEGEPLNPWFGASFFIGFAALGLGPGFLYAAAARRREAESWREM